Protein AF-X1D5T4-F1 (afdb_monomer_lite)

pLDDT: mean 82.98, std 15.37, range [41.44, 96.06]

Secondary structure (DSSP, 8-state):
---------PPPHHHHHHSS-HHHHHHHHTS-HHHHHHHHHSHHHHHHHHHHHHTT-

Radius of gyration: 13.74 Å; chains: 1; bounding box: 23×48×24 Å

Sequence (57 aa):
MEEKSIIKDRPNKYVLLYGKSLREISDYFGVSKATIHNWLRNPKKKNWMDSKLKEIK

Foldseek 3Di:
DDPPPPPVDPPPPCCVLLVDDLVVLCVVVVHDSVVVVVLCVPPVSVVVSSVVSVVVD

Organism: NCBI:txid412755

Structure (mmCIF, N/CA/C/O backbone):
data_AF-X1D5T4-F1
#
_entry.id   AF-X1D5T4-F1
#
loop_
_atom_site.group_PDB
_atom_site.id
_atom_site.type_symbol
_atom_site.label_atom_id
_atom_site.label_alt_id
_atom_site.label_comp_id
_atom_site.label_asym_id
_atom_site.label_entity_id
_atom_site.label_seq_id
_atom_site.pdbx_PDB_ins_code
_atom_site.Cartn_x
_atom_site.Cartn_y
_atom_site.Cartn_z
_atom_site.occupancy
_atom_site.B_iso_or_equiv
_atom_site.auth_seq_id
_atom_site.auth_comp_id
_atom_site.auth_asym_id
_atom_site.auth_atom_id
_atom_site.pdbx_PDB_model_num
ATOM 1 N N . MET A 1 1 ? 0.001 -36.462 1.392 1.00 41.44 1 MET A N 1
ATOM 2 C CA . MET A 1 1 ? 0.622 -35.519 2.343 1.00 41.44 1 MET A CA 1
ATOM 3 C C . MET A 1 1 ? 1.371 -34.520 1.480 1.00 41.44 1 MET A C 1
ATOM 5 O O . MET A 1 1 ? 2.430 -34.851 0.977 1.00 41.44 1 MET A O 1
ATOM 9 N N . GLU A 1 2 ? 0.728 -33.408 1.124 1.00 44.31 2 GLU A N 1
ATOM 10 C CA . GLU A 1 2 ? 1.304 -32.426 0.195 1.00 44.31 2 GLU A CA 1
ATOM 11 C C . GLU A 1 2 ? 2.396 -31.642 0.922 1.00 44.31 2 GLU A C 1
ATOM 13 O O . GLU A 1 2 ? 2.116 -30.841 1.819 1.00 44.31 2 GLU A O 1
ATOM 18 N N . GLU A 1 3 ? 3.648 -31.930 0.573 1.00 49.16 3 GLU A N 1
ATOM 19 C CA . GLU A 1 3 ? 4.813 -31.165 0.996 1.00 49.16 3 GLU A CA 1
ATOM 20 C C . GLU A 1 3 ? 4.655 -29.728 0.497 1.00 49.16 3 GLU A C 1
ATOM 22 O O . GLU A 1 3 ? 4.885 -29.409 -0.670 1.00 49.16 3 GLU A O 1
ATOM 27 N N . LYS A 1 4 ? 4.231 -28.832 1.393 1.00 50.59 4 LYS A N 1
ATOM 28 C CA . LYS A 1 4 ? 4.283 -27.395 1.141 1.00 50.59 4 LYS A CA 1
ATOM 29 C C . LYS A 1 4 ? 5.754 -27.017 1.036 1.00 50.59 4 LYS A C 1
ATOM 31 O O . LYS A 1 4 ? 6.438 -26.883 2.048 1.00 50.59 4 LYS A O 1
ATOM 36 N N . SER A 1 5 ? 6.226 -26.879 -0.200 1.00 50.84 5 SER A N 1
ATOM 37 C CA . SER A 1 5 ? 7.546 -26.366 -0.545 1.00 50.84 5 SER A CA 1
ATOM 38 C C . SER A 1 5 ? 7.852 -25.140 0.314 1.00 50.84 5 SER A C 1
ATOM 40 O O . SER A 1 5 ? 7.186 -24.108 0.188 1.00 50.84 5 SER A O 1
ATOM 42 N N . ILE A 1 6 ? 8.840 -25.257 1.201 1.00 57.03 6 ILE A N 1
ATOM 43 C CA . ILE A 1 6 ? 9.348 -24.151 2.013 1.00 57.03 6 ILE A CA 1
ATOM 44 C C . ILE A 1 6 ? 10.148 -23.254 1.066 1.00 57.03 6 ILE A C 1
ATOM 46 O O . ILE A 1 6 ? 11.377 -23.268 1.030 1.00 57.03 6 ILE A O 1
ATOM 50 N N . ILE A 1 7 ? 9.440 -22.499 0.229 1.00 60.97 7 ILE A N 1
ATOM 51 C CA . ILE A 1 7 ? 10.029 -21.376 -0.482 1.00 60.97 7 ILE A CA 1
ATOM 52 C C . ILE A 1 7 ? 10.381 -20.403 0.636 1.00 60.97 7 ILE A C 1
ATOM 54 O O . ILE A 1 7 ? 9.494 -19.892 1.319 1.00 60.97 7 ILE A O 1
ATOM 58 N N . LYS A 1 8 ? 11.681 -20.219 0.893 1.00 58.88 8 LYS A N 1
ATOM 59 C CA . LYS A 1 8 ? 12.193 -19.134 1.738 1.00 58.88 8 LYS A CA 1
ATOM 60 C C . LYS A 1 8 ? 1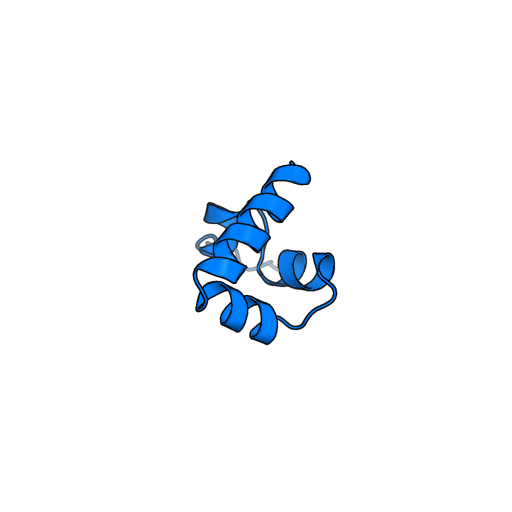1.813 -17.824 1.053 1.00 58.88 8 LYS A C 1
ATOM 62 O O . LYS A 1 8 ? 12.600 -17.253 0.301 1.00 58.88 8 LYS A O 1
ATOM 67 N N . ASP A 1 9 ? 10.563 -17.429 1.238 1.00 61.62 9 ASP A N 1
ATOM 68 C CA . ASP A 1 9 ? 9.946 -16.327 0.532 1.00 61.62 9 ASP A CA 1
ATOM 69 C C . ASP A 1 9 ? 10.584 -15.062 1.091 1.00 61.62 9 ASP A C 1
ATOM 71 O O . ASP A 1 9 ? 10.416 -14.719 2.266 1.00 61.62 9 ASP A O 1
ATOM 75 N N . ARG A 1 10 ? 11.428 -14.409 0.287 1.00 66.75 10 ARG A N 1
ATOM 76 C CA . ARG A 1 10 ? 11.949 -13.100 0.668 1.00 66.75 10 ARG A CA 1
ATOM 77 C C . ARG A 1 10 ? 10.725 -12.219 0.899 1.00 66.75 10 ARG A C 1
ATOM 79 O O . ARG A 1 10 ? 9.942 -12.052 -0.038 1.00 66.75 10 ARG A O 1
ATOM 86 N N . PRO A 1 11 ? 10.545 -11.654 2.104 1.00 69.31 11 PRO A N 1
ATOM 87 C CA . PRO A 1 11 ? 9.383 -10.833 2.373 1.00 69.31 11 PRO A CA 1
ATOM 88 C C . PRO A 1 11 ? 9.341 -9.713 1.339 1.00 69.31 11 PRO A C 1
ATOM 90 O O . PRO A 1 11 ? 10.314 -8.982 1.136 1.00 69.31 11 PRO A O 1
ATOM 93 N N . ASN A 1 12 ? 8.216 -9.628 0.631 1.00 78.50 12 ASN A N 1
ATOM 94 C CA . ASN A 1 12 ? 8.013 -8.606 -0.381 1.00 78.50 12 ASN A CA 1
ATOM 95 C C . ASN A 1 12 ? 8.219 -7.226 0.268 1.00 78.50 12 ASN A C 1
ATOM 97 O O . ASN A 1 12 ? 7.820 -7.004 1.412 1.00 78.50 12 ASN A O 1
ATOM 101 N N . LYS A 1 13 ? 8.808 -6.281 -0.470 1.00 83.56 13 LYS A N 1
ATOM 102 C CA . LYS A 1 13 ? 9.061 -4.902 -0.030 1.00 83.56 13 LYS A CA 1
ATOM 103 C C . LYS A 1 13 ? 7.854 -4.263 0.674 1.00 83.56 13 LYS A C 1
ATOM 105 O O . LYS A 1 13 ? 8.040 -3.502 1.616 1.00 83.56 13 LYS A O 1
ATOM 110 N N . TYR A 1 14 ? 6.630 -4.577 0.251 1.00 84.44 14 TYR A N 1
ATOM 111 C CA . TYR A 1 14 ? 5.406 -4.058 0.876 1.00 84.44 14 TYR A CA 1
ATOM 112 C C . TYR A 1 14 ? 5.148 -4.625 2.271 1.00 84.44 14 TYR A C 1
ATOM 114 O O . TYR A 1 14 ? 4.755 -3.877 3.159 1.00 84.44 14 TYR A O 1
ATOM 122 N N . VAL A 1 15 ? 5.446 -5.906 2.488 1.00 85.88 15 VAL A N 1
ATOM 123 C CA . VAL A 1 15 ? 5.345 -6.529 3.813 1.00 85.88 15 VAL A CA 1
ATOM 124 C C . VAL A 1 15 ? 6.362 -5.892 4.755 1.00 85.88 15 VAL A C 1
ATOM 126 O O . VAL A 1 15 ? 6.032 -5.587 5.893 1.00 85.88 15 VAL A O 1
ATOM 129 N N . LEU A 1 16 ? 7.569 -5.601 4.266 1.00 84.12 16 LEU A N 1
ATOM 130 C CA . LEU A 1 16 ? 8.598 -4.928 5.062 1.00 84.12 16 LEU A CA 1
ATOM 131 C C . LEU A 1 16 ? 8.237 -3.476 5.409 1.00 84.12 16 LEU A C 1
ATOM 133 O O . LEU A 1 16 ? 8.493 -3.033 6.522 1.00 84.12 16 LEU A O 1
ATOM 137 N N . LEU A 1 17 ? 7.649 -2.730 4.469 1.00 83.62 17 LEU A N 1
ATOM 138 C CA . LEU A 1 17 ? 7.306 -1.317 4.674 1.00 83.62 17 LEU A CA 1
ATOM 139 C C . LEU A 1 17 ? 6.009 -1.118 5.464 1.00 83.62 17 LEU A C 1
ATOM 141 O O . LEU A 1 17 ? 5.924 -0.210 6.288 1.00 83.62 17 LEU A O 1
ATOM 145 N N . TYR A 1 18 ? 4.998 -1.941 5.193 1.00 84.56 18 TYR A N 1
ATOM 146 C CA . TYR A 1 18 ? 3.624 -1.731 5.652 1.00 84.56 18 TYR A CA 1
ATOM 147 C C . TYR A 1 18 ? 3.098 -2.858 6.544 1.00 84.56 18 TYR A C 1
ATOM 149 O O . TYR A 1 18 ? 1.979 -2.766 7.038 1.00 84.56 18 TYR A O 1
ATOM 157 N N . GLY A 1 19 ? 3.856 -3.943 6.730 1.00 86.38 19 GLY A N 1
ATOM 158 C CA . GLY A 1 19 ? 3.380 -5.142 7.427 1.00 86.38 19 GLY A CA 1
ATOM 159 C C . GLY A 1 19 ? 2.299 -5.910 6.663 1.00 86.38 19 GLY A C 1
ATOM 160 O O . GLY A 1 19 ? 1.686 -6.810 7.225 1.00 86.38 19 GLY A O 1
ATOM 161 N N . LYS A 1 20 ? 2.034 -5.540 5.403 1.00 88.25 20 LYS A N 1
ATOM 162 C CA . LYS A 1 20 ? 0.954 -6.082 4.574 1.00 88.25 20 LYS A CA 1
ATOM 163 C C . LYS A 1 20 ? 1.444 -6.360 3.163 1.00 88.25 20 LYS A C 1
ATOM 165 O O . LYS A 1 20 ? 2.247 -5.616 2.596 1.00 88.25 20 LYS A O 1
ATOM 170 N N . SER A 1 21 ? 0.945 -7.436 2.574 1.00 90.94 21 SER A N 1
ATOM 171 C CA . SER A 1 21 ? 1.165 -7.737 1.166 1.00 90.94 21 SER A CA 1
ATOM 172 C C . SER A 1 21 ? 0.442 -6.726 0.273 1.00 90.94 21 SER A C 1
ATOM 174 O O . SER A 1 21 ? -0.538 -6.094 0.662 1.00 90.94 21 SER A O 1
ATOM 176 N N . LEU A 1 22 ? 0.887 -6.604 -0.980 1.00 89.81 22 LEU A N 1
ATOM 177 C CA . LEU A 1 22 ? 0.229 -5.726 -1.951 1.00 89.81 22 LEU A CA 1
ATOM 178 C C . LEU A 1 22 ? -1.248 -6.093 -2.172 1.00 89.81 22 LEU A C 1
ATOM 180 O O . LEU A 1 22 ? -2.047 -5.220 -2.486 1.00 89.81 22 LEU A O 1
ATOM 184 N N . ARG A 1 23 ? -1.593 -7.379 -2.011 1.00 90.62 23 ARG A N 1
ATOM 185 C CA . ARG A 1 23 ? -2.971 -7.872 -2.087 1.00 90.62 23 ARG A CA 1
ATOM 186 C C . ARG A 1 23 ? -3.810 -7.338 -0.929 1.00 90.62 23 ARG A C 1
ATOM 188 O O . ARG A 1 23 ? -4.858 -6.767 -1.162 1.00 90.62 23 ARG A O 1
ATOM 195 N N . GLU A 1 24 ? -3.321 -7.446 0.300 1.00 91.06 24 GLU A N 1
ATOM 196 C CA . GLU A 1 24 ? -4.044 -6.913 1.462 1.00 91.06 24 GLU A CA 1
ATOM 197 C C . 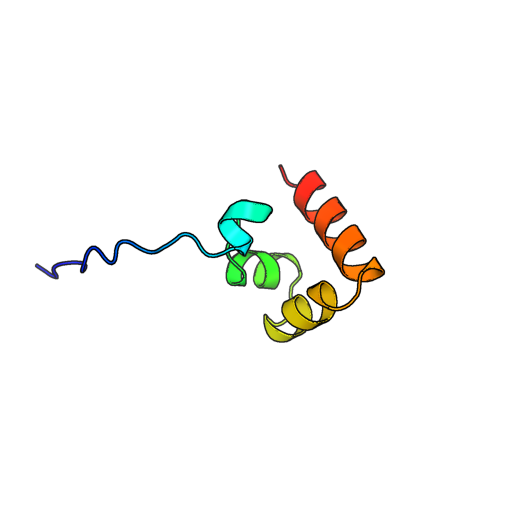GLU A 1 24 ? -4.209 -5.395 1.384 1.00 91.06 24 GLU A C 1
ATOM 199 O O . GLU A 1 24 ? -5.260 -4.870 1.730 1.00 91.06 24 GLU A O 1
ATOM 204 N N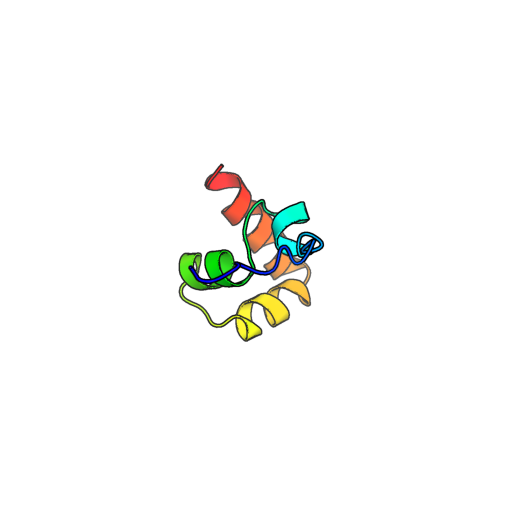 . ILE A 1 25 ? -3.188 -4.686 0.891 1.00 92.38 25 ILE A N 1
ATOM 205 C CA . ILE A 1 25 ? -3.275 -3.241 0.657 1.00 92.38 25 ILE A CA 1
ATOM 206 C C . ILE A 1 25 ? -4.339 -2.943 -0.408 1.00 92.38 25 ILE A C 1
ATOM 20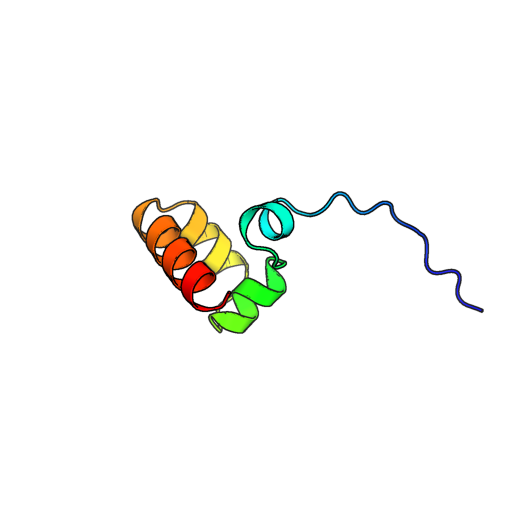8 O O . ILE A 1 25 ? -5.165 -2.055 -0.215 1.00 92.38 25 ILE A O 1
ATOM 212 N N . SER A 1 26 ? -4.346 -3.675 -1.525 1.00 93.75 26 SER A N 1
ATOM 213 C CA . SER A 1 26 ? -5.330 -3.469 -2.591 1.00 93.75 26 SER A CA 1
ATOM 214 C C . SER A 1 26 ? -6.756 -3.756 -2.119 1.00 93.75 26 SER A C 1
ATOM 216 O O . SER A 1 26 ? -7.657 -2.965 -2.390 1.00 93.75 26 SER A O 1
ATOM 218 N N . ASP A 1 27 ? -6.928 -4.829 -1.347 1.00 94.06 27 ASP A N 1
ATOM 219 C CA . ASP A 1 27 ? -8.214 -5.248 -0.792 1.00 94.06 27 ASP A CA 1
ATOM 220 C C . ASP A 1 27 ? -8.717 -4.227 0.244 1.00 94.06 27 ASP A C 1
ATOM 222 O O . ASP A 1 27 ? -9.885 -3.850 0.212 1.00 94.06 27 ASP A O 1
ATOM 226 N N . TYR A 1 28 ? -7.829 -3.690 1.090 1.00 92.12 28 TYR A N 1
ATOM 227 C CA . TYR A 1 28 ? -8.166 -2.649 2.069 1.00 92.12 28 TYR A CA 1
ATOM 228 C C . TYR A 1 28 ? -8.703 -1.368 1.418 1.00 92.12 28 TYR A C 1
ATOM 230 O O . TYR A 1 28 ? -9.674 -0.782 1.890 1.00 92.12 28 TYR A O 1
ATOM 238 N N . PHE A 1 29 ? -8.081 -0.929 0.323 1.00 92.19 29 PHE A N 1
ATOM 239 C CA . PHE A 1 29 ? -8.514 0.270 -0.396 1.00 92.19 29 PHE A CA 1
ATOM 240 C C . PHE A 1 29 ? -9.615 -0.005 -1.434 1.00 92.19 29 PHE A C 1
ATOM 242 O O . PHE A 1 29 ? -10.111 0.945 -2.037 1.00 92.19 29 PHE A O 1
ATOM 249 N N . GLY A 1 30 ? -9.981 -1.269 -1.676 1.00 95.25 30 GLY A N 1
ATOM 250 C CA . GLY A 1 30 ? -10.951 -1.649 -2.707 1.00 95.25 30 GLY A CA 1
ATOM 251 C C . GLY A 1 30 ? -10.499 -1.299 -4.129 1.00 95.25 30 GLY A C 1
ATOM 252 O O . GLY A 1 30 ? -11.319 -0.974 -4.985 1.00 95.25 30 GLY A O 1
ATOM 253 N N . VAL A 1 31 ? -9.189 -1.315 -4.391 1.00 95.81 31 VAL A N 1
ATOM 254 C CA . VAL A 1 31 ? -8.607 -0.958 -5.695 1.00 95.81 31 VAL A CA 1
ATOM 255 C C . VAL A 1 31 ? -7.771 -2.098 -6.258 1.00 95.81 31 VAL A C 1
ATOM 257 O O . VAL A 1 31 ? -7.413 -3.038 -5.562 1.00 95.81 31 VAL A O 1
ATOM 260 N N . SER A 1 32 ? -7.400 -2.014 -7.534 1.00 96.06 32 SER A N 1
ATOM 261 C CA . SER A 1 32 ? -6.490 -2.991 -8.136 1.00 96.06 32 SER A CA 1
ATOM 262 C C . SER A 1 32 ? -5.044 -2.828 -7.637 1.00 96.06 32 SER A C 1
ATOM 264 O O . SER A 1 32 ? -4.598 -1.729 -7.296 1.00 96.06 32 SER A O 1
ATOM 266 N N . LYS A 1 33 ? -4.244 -3.902 -7.703 1.00 93.50 33 LYS A N 1
ATOM 267 C CA . LYS A 1 33 ? -2.789 -3.843 -7.445 1.00 93.50 33 LYS A CA 1
ATOM 268 C C . LYS A 1 33 ? -2.072 -2.833 -8.352 1.00 93.50 33 LYS A C 1
ATOM 270 O O . LYS A 1 33 ? -1.134 -2.170 -7.915 1.00 93.50 33 LYS A O 1
ATOM 275 N N . ALA A 1 34 ? -2.524 -2.689 -9.601 1.00 94.81 34 ALA A N 1
ATOM 276 C CA . ALA A 1 34 ? -1.983 -1.710 -10.543 1.00 94.81 34 ALA A CA 1
ATOM 277 C C . ALA A 1 34 ? -2.216 -0.269 -10.059 1.00 94.81 34 ALA A C 1
ATOM 279 O O . ALA A 1 34 ? -1.322 0.571 -10.157 1.00 94.81 34 ALA A O 1
ATOM 280 N N . THR A 1 35 ? -3.377 -0.003 -9.455 1.00 95.44 35 THR A N 1
ATOM 281 C CA . THR A 1 35 ? -3.691 1.288 -8.832 1.00 95.44 35 THR A CA 1
ATOM 282 C C . THR A 1 35 ? -2.729 1.596 -7.686 1.00 95.44 35 THR A C 1
ATOM 284 O O . THR A 1 35 ? -2.195 2.703 -7.627 1.00 95.44 35 THR A O 1
ATOM 287 N N . ILE A 1 36 ? -2.423 0.611 -6.834 1.00 94.25 36 ILE A N 1
ATOM 288 C CA . ILE A 1 36 ? -1.433 0.779 -5.758 1.00 94.25 36 ILE A CA 1
ATOM 289 C C . ILE A 1 36 ? -0.040 1.079 -6.330 1.00 94.25 36 ILE A C 1
ATOM 291 O O . ILE A 1 36 ? 0.626 2.011 -5.879 1.00 94.25 36 ILE A O 1
ATOM 295 N N . HIS A 1 37 ? 0.391 0.362 -7.373 1.00 92.56 37 HIS A N 1
ATOM 296 C CA . HIS A 1 37 ? 1.650 0.667 -8.064 1.00 92.56 37 HIS A CA 1
ATOM 297 C C . HIS A 1 37 ? 1.686 2.091 -8.628 1.00 92.56 37 HIS A C 1
ATOM 299 O O . HIS A 1 37 ? 2.721 2.755 -8.546 1.00 92.56 37 HIS A O 1
ATOM 305 N N . ASN A 1 38 ? 0.567 2.576 -9.166 1.00 95.19 38 ASN A N 1
ATOM 306 C CA . ASN A 1 38 ? 0.458 3.947 -9.646 1.00 95.19 38 ASN A CA 1
ATOM 307 C C . ASN A 1 38 ? 0.568 4.965 -8.496 1.00 95.19 38 ASN A C 1
ATOM 309 O O . ASN A 1 38 ? 1.280 5.961 -8.611 1.00 95.19 38 ASN A O 1
ATOM 313 N N . TRP A 1 39 ? -0.069 4.700 -7.353 1.00 94.56 39 TRP A N 1
ATOM 314 C CA . TRP A 1 39 ? 0.036 5.564 -6.173 1.00 94.56 39 TRP A CA 1
ATOM 315 C C . TRP A 1 39 ? 1.455 5.627 -5.622 1.00 94.56 39 TRP A C 1
ATOM 317 O O . TRP A 1 39 ? 1.924 6.708 -5.288 1.00 94.56 39 TRP A O 1
ATOM 327 N N . LEU A 1 40 ? 2.166 4.500 -5.602 1.00 90.00 40 LEU A N 1
ATOM 328 C CA . LEU A 1 40 ? 3.560 4.428 -5.162 1.00 90.00 40 LEU A CA 1
ATOM 329 C C . LEU A 1 40 ? 4.516 5.245 -6.044 1.00 90.00 40 LEU A C 1
ATOM 331 O O . LEU A 1 40 ? 5.546 5.705 -5.554 1.00 90.00 40 LEU A O 1
ATOM 335 N N . ARG A 1 41 ? 4.182 5.434 -7.328 1.00 93.31 41 ARG A N 1
ATOM 336 C CA . ARG A 1 41 ? 4.933 6.292 -8.261 1.00 93.31 41 ARG A CA 1
ATOM 337 C C . ARG A 1 41 ? 4.657 7.781 -8.055 1.00 93.31 41 ARG A C 1
ATOM 339 O O . ARG A 1 41 ? 5.451 8.604 -8.495 1.00 93.31 41 ARG A O 1
ATOM 346 N N . ASN A 1 42 ? 3.559 8.136 -7.389 1.00 94.38 42 ASN A N 1
ATOM 347 C CA . ASN A 1 42 ? 3.185 9.518 -7.115 1.00 94.38 42 ASN A CA 1
ATOM 348 C C . ASN A 1 42 ? 3.504 9.874 -5.647 1.00 94.38 42 ASN A C 1
ATOM 350 O O . ASN A 1 42 ? 2.811 9.398 -4.747 1.00 94.38 42 ASN A O 1
ATOM 354 N N . PRO A 1 43 ? 4.481 10.762 -5.374 1.00 93.25 43 PRO A N 1
ATOM 355 C CA . PRO A 1 43 ? 4.906 11.083 -4.008 1.00 93.25 43 PRO A CA 1
ATOM 356 C C . PRO A 1 43 ? 3.769 11.549 -3.088 1.00 93.25 43 PRO A C 1
ATOM 358 O O . PRO A 1 43 ? 3.714 11.158 -1.924 1.00 93.25 43 PRO A O 1
ATOM 361 N N . LYS A 1 44 ? 2.819 12.338 -3.611 1.00 94.56 44 LYS A N 1
ATOM 362 C CA . LYS A 1 44 ? 1.675 12.836 -2.830 1.00 94.56 44 LYS A CA 1
ATOM 363 C C . LYS A 1 44 ? 0.740 11.697 -2.426 1.00 94.56 44 LYS A C 1
ATOM 365 O O . LYS A 1 44 ? 0.326 11.614 -1.273 1.00 94.56 44 LYS A O 1
ATOM 370 N N . LYS A 1 45 ? 0.415 10.809 -3.372 1.00 92.75 45 LYS A N 1
ATOM 371 C CA . LYS A 1 45 ? -0.470 9.660 -3.122 1.00 92.75 45 LYS A CA 1
ATOM 372 C C . LYS A 1 45 ? 0.196 8.611 -2.245 1.00 92.75 45 LYS A C 1
ATOM 374 O O . LYS A 1 45 ? -0.474 8.071 -1.373 1.00 92.75 45 LYS A O 1
ATOM 379 N N . LYS A 1 46 ? 1.496 8.375 -2.428 1.00 92.44 46 LYS A N 1
ATOM 380 C CA . LYS A 1 46 ? 2.283 7.512 -1.551 1.00 92.44 46 LYS A CA 1
ATOM 381 C C . LYS A 1 46 ? 2.215 7.997 -0.104 1.00 92.44 46 LYS A C 1
ATOM 383 O O . LYS A 1 46 ? 1.801 7.230 0.750 1.00 92.44 46 LYS A O 1
ATOM 388 N N . ASN A 1 47 ? 2.517 9.270 0.161 1.00 93.69 47 ASN A N 1
ATOM 389 C CA . ASN A 1 47 ? 2.464 9.808 1.525 1.00 93.69 47 ASN A CA 1
ATOM 390 C C . ASN A 1 47 ? 1.061 9.692 2.141 1.00 93.69 47 ASN A C 1
ATOM 392 O O . ASN A 1 47 ? 0.927 9.327 3.304 1.00 93.69 47 ASN A O 1
ATOM 396 N N . TRP A 1 48 ? 0.012 9.960 1.358 1.00 93.81 48 TRP A N 1
ATOM 397 C CA . TRP A 1 48 ? -1.370 9.769 1.804 1.00 93.81 48 TRP A CA 1
ATOM 398 C C . TRP A 1 48 ? -1.675 8.305 2.160 1.00 93.81 48 TRP A C 1
ATOM 400 O O . TRP A 1 48 ? -2.241 8.036 3.219 1.00 93.81 48 TRP A O 1
ATOM 410 N N . MET A 1 49 ? -1.270 7.363 1.305 1.00 91.88 49 MET A N 1
ATOM 411 C CA . MET A 1 49 ? -1.449 5.929 1.536 1.00 91.88 49 MET A CA 1
ATOM 412 C C . MET A 1 49 ? -0.679 5.470 2.779 1.00 91.88 49 MET A C 1
ATOM 414 O O . MET A 1 49 ? -1.228 4.737 3.596 1.00 91.88 49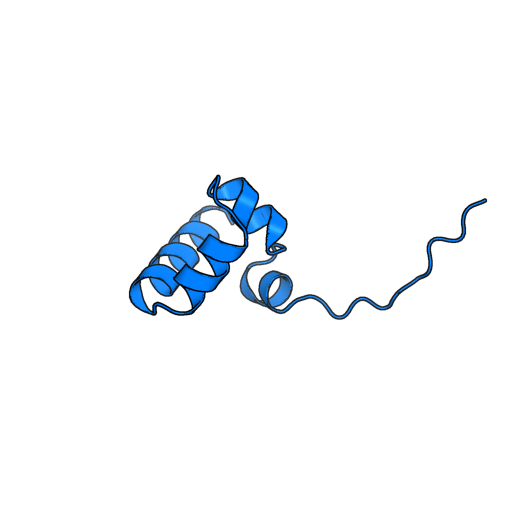 MET A O 1
ATOM 418 N N . ASP A 1 50 ? 0.558 5.941 2.953 1.00 91.12 50 ASP A N 1
ATOM 419 C CA . ASP A 1 50 ? 1.400 5.642 4.112 1.00 91.12 50 ASP A CA 1
ATOM 420 C C . ASP A 1 50 ? 0.739 6.126 5.413 1.00 91.12 50 ASP A C 1
ATOM 422 O O . ASP A 1 50 ? 0.727 5.390 6.399 1.00 91.12 50 ASP A O 1
ATOM 426 N N . SER A 1 51 ? 0.146 7.327 5.421 1.00 91.50 51 SER A N 1
ATOM 427 C CA . SER A 1 51 ? -0.613 7.832 6.575 1.00 91.50 51 SER A CA 1
ATOM 428 C C . SER A 1 51 ? -1.832 6.963 6.878 1.00 91.50 51 SER A C 1
ATOM 430 O O . SER A 1 51 ? -2.042 6.596 8.031 1.00 91.50 51 SER A O 1
ATOM 432 N N . LYS A 1 52 ? -2.596 6.561 5.853 1.00 91.12 52 LYS A N 1
ATOM 433 C CA . LYS A 1 52 ? -3.760 5.683 6.043 1.00 91.12 52 LYS A CA 1
ATOM 434 C C . LYS A 1 52 ? -3.391 4.297 6.545 1.00 91.12 52 LYS A C 1
ATOM 436 O O . LYS A 1 52 ? -4.054 3.787 7.435 1.00 91.12 52 LYS A O 1
ATOM 441 N N . LEU A 1 53 ? -2.307 3.712 6.047 1.00 88.50 53 LEU A N 1
ATOM 442 C CA . LEU A 1 53 ? -1.843 2.408 6.517 1.00 88.50 53 LEU A CA 1
ATOM 443 C C . LEU A 1 53 ? -1.297 2.449 7.954 1.00 88.50 53 LEU A C 1
ATOM 445 O O . LEU A 1 53 ? -1.349 1.432 8.641 1.00 88.50 53 LEU A O 1
ATOM 449 N N . LYS A 1 54 ? -0.808 3.605 8.426 1.00 85.75 54 LYS A N 1
ATOM 450 C CA . LYS A 1 54 ? -0.392 3.804 9.825 1.00 85.75 54 LYS A CA 1
ATOM 451 C C . LYS A 1 54 ? -1.566 3.924 10.797 1.00 85.75 54 LYS A C 1
ATOM 453 O O . LYS A 1 54 ? -1.430 3.453 11.915 1.00 85.75 54 LYS A O 1
ATOM 458 N N . GLU A 1 55 ? -2.692 4.510 10.382 1.00 81.19 55 GLU A N 1
ATOM 459 C CA . GLU A 1 55 ? -3.910 4.632 11.212 1.00 81.19 55 GLU A CA 1
ATOM 460 C C . GLU A 1 55 ? -4.542 3.268 11.567 1.00 8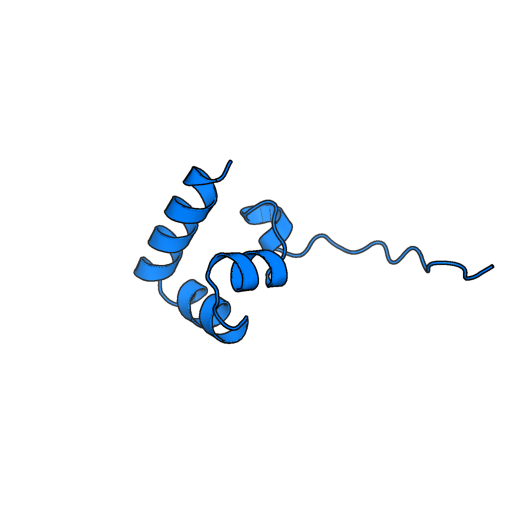1.19 55 GLU A C 1
ATOM 462 O O . GLU A 1 55 ? -5.349 3.185 12.484 1.00 81.19 55 GLU A O 1
ATOM 467 N N . ILE A 1 56 ? -4.195 2.199 10.844 1.00 70.31 56 ILE A N 1
ATOM 468 C CA . ILE A 1 56 ? -4.764 0.848 11.015 1.00 70.31 56 ILE A CA 1
ATOM 469 C C . ILE A 1 56 ? -3.971 0.011 12.037 1.00 70.31 56 ILE A C 1
ATOM 471 O O . ILE A 1 56 ? -4.393 -1.090 12.390 1.00 70.31 56 ILE A O 1
ATOM 475 N N . LYS A 1 57 ? -2.790 0.481 12.445 1.00 55.72 57 LYS A N 1
ATOM 476 C CA . LYS A 1 57 ? -1.848 -0.265 13.282 1.00 55.72 57 LYS A CA 1
ATOM 477 C C . LYS A 1 57 ? -2.107 -0.021 14.762 1.00 55.72 57 LYS A C 1
ATOM 479 O O . LYS A 1 57 ? -2.005 -1.013 15.512 1.00 55.72 57 LYS A O 1
#